Protein AF-A0A1Y3AC02-F1 (afdb_monomer_lite)

Secondary structure (DSSP, 8-state):
--THHHHHHHHHHHHHHHHHHHH--HHHHHHHHHHHHHHHHHHHHH---TTT-S---SSHHHHHHHHHHHHHHHHHHHHHHHH--SSHHHHHHHHHHHHHHHHHHHHHHHHHHHHHT--

Radius of gyration: 16.59 Å; chains: 1; bounding box: 36×41×42 Å

Structure (mmCIF, N/CA/C/O backbone):
data_AF-A0A1Y3AC02-F1
#
_entry.id   AF-A0A1Y3AC02-F1
#
loop_
_atom_site.group_PDB
_atom_site.id
_atom_site.type_symbol
_atom_site.label_atom_id
_atom_site.label_alt_id
_atom_site.label_comp_id
_atom_site.label_asym_id
_atom_site.label_entity_id
_atom_site.label_seq_id
_atom_site.pdbx_PDB_ins_code
_atom_site.Cartn_x
_atom_site.Cartn_y
_atom_site.Cartn_z
_atom_site.occupancy
_atom_site.B_iso_or_equiv
_atom_site.auth_seq_id
_atom_site.auth_comp_id
_atom_site.auth_asym_id
_atom_site.auth_atom_id
_atom_site.pdbx_PDB_model_num
ATOM 1 N N . MET A 1 1 ? -1.797 -23.471 15.853 1.00 49.28 1 MET A N 1
ATOM 2 C CA . MET A 1 1 ? -0.732 -22.645 15.232 1.00 49.28 1 MET A CA 1
ATOM 3 C C . MET A 1 1 ? -1.388 -21.540 14.430 1.00 49.28 1 MET A C 1
ATOM 5 O O . MET A 1 1 ? -2.296 -21.839 13.664 1.00 49.28 1 MET A O 1
ATOM 9 N N . ASN A 1 2 ? -0.968 -20.292 14.634 1.00 68.25 2 ASN A N 1
ATOM 10 C CA . ASN A 1 2 ? -1.535 -19.133 13.952 1.00 68.25 2 ASN A CA 1
ATOM 11 C C . ASN A 1 2 ? -1.189 -19.188 12.449 1.00 68.25 2 ASN A C 1
ATOM 13 O O . ASN A 1 2 ? -0.085 -18.827 12.049 1.00 68.25 2 ASN A O 1
ATOM 17 N N . ARG A 1 3 ? -2.100 -19.722 11.620 1.00 81.50 3 ARG A N 1
ATOM 18 C CA . ARG A 1 3 ? -1.891 -19.893 10.166 1.00 81.50 3 ARG A CA 1
ATOM 19 C C . ARG A 1 3 ? -1.946 -18.567 9.400 1.00 81.50 3 ARG A C 1
ATOM 21 O O . ARG A 1 3 ? -1.556 -18.538 8.239 1.00 81.50 3 ARG A O 1
ATOM 28 N N . ALA A 1 4 ? -2.379 -17.484 10.045 1.00 82.00 4 ALA A N 1
ATOM 29 C CA . ALA A 1 4 ? -2.509 -16.168 9.430 1.00 82.00 4 ALA A CA 1
ATOM 30 C C . ALA A 1 4 ? -1.192 -15.672 8.817 1.00 82.00 4 ALA A C 1
ATOM 32 O O . ALA A 1 4 ? -1.190 -15.185 7.696 1.00 82.00 4 ALA A O 1
ATOM 33 N N . LEU A 1 5 ? -0.062 -15.854 9.509 1.00 80.56 5 LEU A N 1
ATOM 34 C CA . LEU A 1 5 ? 1.241 -15.365 9.052 1.00 80.56 5 LEU A CA 1
ATOM 35 C C . LEU A 1 5 ? 1.788 -16.105 7.813 1.00 80.56 5 LEU A C 1
ATOM 37 O O . LEU A 1 5 ? 2.121 -15.429 6.840 1.00 80.56 5 LEU A O 1
ATOM 41 N N . PRO A 1 6 ? 1.846 -17.453 7.764 1.00 85.00 6 PRO A N 1
ATOM 42 C CA . PRO A 1 6 ? 2.267 -18.151 6.547 1.00 85.00 6 PRO A CA 1
ATOM 43 C C . PRO A 1 6 ? 1.299 -17.949 5.372 1.00 85.00 6 PRO A C 1
ATOM 45 O O . PRO A 1 6 ? 1.749 -17.847 4.233 1.00 85.00 6 PRO A O 1
ATOM 48 N N . LEU A 1 7 ? -0.011 -17.831 5.624 1.00 84.94 7 LEU A N 1
ATOM 49 C CA . LEU A 1 7 ? -0.984 -17.501 4.575 1.00 84.94 7 LEU A CA 1
ATOM 50 C C . LEU A 1 7 ? -0.779 -16.079 4.042 1.00 84.94 7 LEU A C 1
ATOM 52 O O . LEU A 1 7 ? -0.769 -15.875 2.832 1.00 84.94 7 LEU A O 1
ATOM 56 N N . ALA A 1 8 ? -0.554 -15.110 4.929 1.00 84.31 8 ALA A N 1
ATOM 57 C CA . ALA A 1 8 ? -0.287 -13.727 4.559 1.00 84.31 8 ALA A CA 1
ATOM 58 C C . ALA A 1 8 ? 0.983 -13.585 3.714 1.00 84.31 8 ALA A C 1
ATOM 60 O O . ALA A 1 8 ? 0.964 -12.886 2.702 1.00 84.31 8 ALA A O 1
ATOM 61 N N . LEU A 1 9 ? 2.055 -14.298 4.081 1.00 85.00 9 LEU A N 1
ATOM 62 C CA . LEU A 1 9 ? 3.276 -14.386 3.275 1.00 85.00 9 LEU A CA 1
ATOM 63 C C . LEU A 1 9 ? 2.972 -14.886 1.858 1.00 85.00 9 LEU A C 1
ATOM 65 O O . LEU A 1 9 ? 3.405 -14.261 0.893 1.00 85.00 9 LEU A O 1
ATOM 69 N N . GLY A 1 10 ? 2.172 -15.949 1.722 1.00 86.06 10 GLY A N 1
ATOM 70 C CA . GLY A 1 10 ? 1.744 -16.463 0.417 1.00 86.06 10 GLY A CA 1
ATOM 71 C C . GLY A 1 10 ? 0.948 -15.445 -0.407 1.00 86.06 10 GLY A C 1
ATOM 72 O O . GLY A 1 10 ? 1.203 -15.288 -1.601 1.00 86.06 10 GLY A O 1
ATOM 73 N N . VAL A 1 11 ? 0.034 -14.703 0.229 1.00 86.69 11 VAL A N 1
ATOM 74 C CA . VAL A 1 11 ? -0.760 -13.657 -0.439 1.00 86.69 11 VAL A CA 1
ATOM 75 C C . VAL A 1 11 ? 0.120 -12.527 -0.967 1.00 86.69 11 VAL A C 1
ATOM 77 O O . VAL A 1 11 ? -0.134 -12.036 -2.061 1.00 86.69 11 VAL A O 1
ATOM 80 N N . GLY A 1 12 ? 1.167 -12.133 -0.238 1.00 80.88 12 GLY A N 1
ATOM 81 C CA . GLY A 1 12 ? 2.068 -11.061 -0.669 1.00 80.88 12 GLY A CA 1
ATOM 82 C C . GLY A 1 12 ? 2.964 -11.409 -1.860 1.00 80.88 12 GLY A C 1
ATOM 83 O O . GLY A 1 12 ? 3.357 -10.510 -2.603 1.00 80.88 12 GLY A O 1
ATOM 84 N N . VAL A 1 13 ? 3.259 -12.693 -2.085 1.00 88.44 13 VAL A N 1
ATOM 85 C CA . VAL A 1 13 ? 4.153 -13.140 -3.171 1.00 88.44 13 VAL A CA 1
ATOM 86 C C . VAL A 1 13 ? 3.543 -12.895 -4.553 1.00 88.44 13 VAL A C 1
ATOM 88 O O . VAL A 1 13 ? 4.233 -12.417 -5.449 1.00 88.44 13 VAL A O 1
ATOM 91 N N . VAL A 1 14 ? 2.251 -13.176 -4.734 1.00 87.69 14 VAL A N 1
ATOM 92 C CA . VAL A 1 14 ? 1.564 -13.040 -6.032 1.00 87.69 14 VAL A CA 1
ATOM 93 C C . VAL A 1 14 ? 1.618 -11.607 -6.601 1.00 87.69 14 VAL A C 1
ATOM 95 O O . VAL A 1 14 ? 2.104 -11.439 -7.722 1.00 87.69 14 VAL A O 1
ATOM 98 N N . PRO A 1 15 ? 1.186 -10.553 -5.878 1.00 78.62 15 PRO A N 1
ATOM 99 C CA . PRO A 1 15 ? 1.257 -9.182 -6.378 1.00 78.62 15 PRO A CA 1
ATOM 100 C C . PRO A 1 15 ? 2.701 -8.689 -6.514 1.00 78.62 15 PRO A C 1
ATOM 102 O O . PRO A 1 15 ? 2.996 -7.939 -7.441 1.00 78.62 15 PRO A O 1
ATOM 105 N N . ALA A 1 16 ? 3.619 -9.138 -5.652 1.00 80.00 16 ALA A N 1
ATOM 106 C CA . ALA A 1 16 ? 5.034 -8.791 -5.759 1.00 80.00 16 ALA A CA 1
ATOM 107 C C . ALA A 1 16 ? 5.665 -9.315 -7.054 1.00 80.00 16 ALA A C 1
ATOM 109 O O . ALA A 1 16 ? 6.373 -8.572 -7.731 1.00 80.00 16 ALA A O 1
ATOM 110 N N . LEU A 1 17 ? 5.364 -10.563 -7.434 1.00 86.12 17 LEU A N 1
ATOM 111 C CA . LEU A 1 17 ? 5.795 -11.136 -8.710 1.00 86.12 17 LEU A CA 1
ATOM 112 C C . LEU A 1 17 ? 5.183 -10.391 -9.900 1.00 86.12 17 LEU A C 1
ATOM 114 O O . LEU A 1 17 ? 5.895 -10.104 -10.859 1.00 86.12 17 LEU A O 1
ATOM 118 N N . GLY A 1 18 ? 3.900 -10.024 -9.824 1.00 80.56 18 GLY A N 1
ATOM 119 C CA . GLY A 1 18 ? 3.240 -9.232 -10.866 1.00 80.56 18 GLY A CA 1
ATOM 120 C C . GLY A 1 18 ? 3.893 -7.862 -11.073 1.00 80.56 18 GLY A C 1
ATOM 121 O O . GLY A 1 18 ? 4.185 -7.475 -12.202 1.00 80.56 18 GLY A O 1
ATOM 122 N N . VAL A 1 19 ? 4.194 -7.149 -9.983 1.00 77.62 19 VAL A N 1
ATOM 123 C CA . VAL A 1 19 ? 4.885 -5.851 -10.040 1.00 77.62 19 VAL A CA 1
ATOM 124 C C . VAL A 1 19 ? 6.330 -6.004 -10.515 1.00 77.62 19 VAL A C 1
ATOM 126 O O . VAL A 1 19 ? 6.798 -5.190 -11.312 1.00 77.62 19 VAL A O 1
ATOM 129 N N . TYR A 1 20 ? 7.031 -7.053 -10.079 1.00 77.62 20 TYR A N 1
ATOM 130 C CA . TYR A 1 20 ? 8.384 -7.335 -10.553 1.00 77.62 20 TYR A CA 1
ATOM 131 C C . TYR A 1 20 ? 8.410 -7.631 -12.055 1.00 77.62 20 TYR A C 1
ATOM 133 O O . TYR A 1 20 ? 9.267 -7.105 -12.750 1.00 77.62 20 TYR A O 1
ATOM 141 N N . ALA A 1 21 ? 7.447 -8.391 -12.580 1.00 80.19 21 ALA A N 1
ATOM 142 C CA . ALA A 1 21 ? 7.346 -8.651 -14.015 1.00 80.19 21 ALA A CA 1
ATOM 143 C C . ALA A 1 21 ? 7.070 -7.380 -14.840 1.00 80.19 21 ALA A C 1
ATOM 145 O O . ALA A 1 21 ? 7.454 -7.315 -16.005 1.00 80.19 21 ALA A O 1
ATOM 146 N N . LEU A 1 22 ? 6.415 -6.375 -14.247 1.00 75.00 22 LEU A N 1
ATOM 147 C CA . LEU A 1 22 ? 6.039 -5.141 -14.936 1.00 75.00 22 LEU A CA 1
ATOM 148 C C . LEU A 1 22 ? 7.135 -4.065 -14.891 1.00 75.00 22 LEU A C 1
ATOM 150 O O . LEU A 1 22 ? 7.335 -3.352 -15.869 1.00 75.00 22 LEU A O 1
ATOM 154 N N . VAL A 1 23 ? 7.827 -3.930 -13.755 1.00 74.25 23 VAL A N 1
ATOM 155 C CA . VAL A 1 23 ? 8.765 -2.817 -13.496 1.00 74.25 23 VAL A CA 1
ATOM 156 C C . VAL A 1 23 ? 10.210 -3.300 -13.295 1.00 74.25 23 VAL A C 1
ATOM 158 O O . VAL A 1 23 ? 11.130 -2.489 -13.254 1.00 74.25 23 VAL A O 1
ATOM 161 N N . SER A 1 24 ? 10.444 -4.610 -13.161 1.00 80.12 24 SER A N 1
ATOM 162 C CA . SER A 1 24 ? 11.764 -5.234 -12.935 1.00 80.12 24 SER A CA 1
ATOM 163 C C . SER A 1 24 ? 12.561 -4.646 -11.761 1.00 80.12 24 SER A C 1
ATOM 165 O O . SER A 1 24 ? 13.785 -4.749 -11.701 1.00 80.12 24 SER A O 1
ATOM 167 N N . SER A 1 25 ? 11.868 -4.048 -10.789 1.00 75.12 25 SER A N 1
ATOM 168 C CA . SER A 1 25 ? 12.460 -3.395 -9.620 1.00 75.12 25 SER A CA 1
ATOM 169 C C . SER A 1 25 ? 12.265 -4.249 -8.370 1.00 75.12 25 SER A C 1
ATOM 171 O O . SER A 1 25 ? 11.145 -4.414 -7.878 1.00 75.12 25 SER A O 1
ATOM 173 N N . VAL A 1 26 ? 13.369 -4.775 -7.827 1.00 77.19 26 VAL A N 1
ATOM 174 C CA . VAL A 1 26 ? 13.362 -5.567 -6.583 1.00 77.19 26 VAL A CA 1
ATOM 175 C C . VAL A 1 26 ? 12.847 -4.752 -5.385 1.00 77.19 26 VAL A C 1
ATOM 177 O O . VAL A 1 26 ? 11.977 -5.262 -4.677 1.00 77.19 26 VAL A O 1
ATOM 180 N N . PRO A 1 27 ? 13.274 -3.490 -5.153 1.00 69.25 27 PRO A N 1
ATOM 181 C CA . PRO A 1 27 ? 12.736 -2.680 -4.056 1.00 69.25 27 PRO A CA 1
ATOM 182 C C . PRO A 1 27 ? 11.220 -2.459 -4.152 1.00 69.25 27 PRO A C 1
ATOM 184 O O . PRO A 1 27 ? 10.511 -2.583 -3.155 1.00 69.25 27 PRO A O 1
ATOM 187 N N . THR A 1 28 ? 10.707 -2.187 -5.356 1.00 70.12 28 THR A N 1
ATOM 188 C CA . THR A 1 28 ? 9.269 -1.980 -5.599 1.00 70.12 28 THR A CA 1
ATOM 189 C C . THR A 1 28 ? 8.473 -3.265 -5.351 1.00 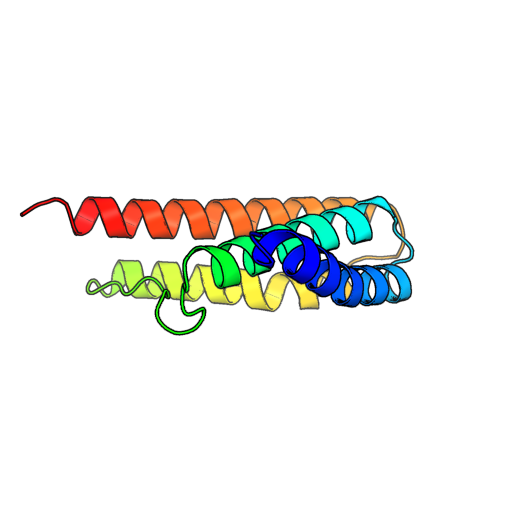70.12 28 THR A C 1
ATOM 191 O O . THR A 1 28 ? 7.410 -3.232 -4.726 1.00 70.12 28 THR A O 1
ATOM 194 N N . ALA A 1 29 ? 9.002 -4.412 -5.784 1.00 77.88 29 ALA A N 1
ATOM 195 C CA . ALA A 1 29 ? 8.392 -5.717 -5.552 1.00 77.88 29 ALA A CA 1
ATOM 196 C C . ALA A 1 29 ? 8.362 -6.084 -4.060 1.00 77.88 29 ALA A C 1
ATOM 198 O O . ALA A 1 29 ? 7.320 -6.502 -3.557 1.00 77.88 29 ALA A O 1
ATOM 199 N N . LEU A 1 30 ? 9.462 -5.868 -3.329 1.00 76.69 30 LEU A N 1
ATOM 200 C CA . LEU A 1 30 ? 9.530 -6.114 -1.884 1.00 76.69 30 LEU A CA 1
ATOM 201 C C . LEU A 1 30 ? 8.598 -5.189 -1.095 1.00 76.69 30 LEU A C 1
ATOM 203 O O . LEU A 1 30 ? 7.905 -5.654 -0.190 1.00 76.69 30 LEU A O 1
ATOM 207 N N . GLY A 1 31 ? 8.534 -3.905 -1.461 1.00 73.12 31 GLY A N 1
ATOM 208 C CA . GLY A 1 31 ? 7.577 -2.963 -0.878 1.00 73.12 31 GLY A CA 1
ATOM 209 C C . GLY A 1 31 ? 6.133 -3.419 -1.095 1.00 73.12 31 GLY A C 1
ATOM 210 O O . GLY A 1 31 ? 5.353 -3.481 -0.149 1.00 73.12 31 GLY A O 1
ATOM 211 N N . THR A 1 32 ? 5.802 -3.840 -2.319 1.00 77.69 32 THR A N 1
ATOM 212 C CA . THR A 1 32 ? 4.482 -4.402 -2.652 1.00 77.69 32 THR A CA 1
ATOM 213 C C . THR A 1 32 ? 4.184 -5.659 -1.833 1.00 77.69 32 THR A C 1
ATOM 215 O O . THR A 1 32 ? 3.100 -5.773 -1.261 1.00 77.69 32 THR A O 1
ATOM 218 N N . ALA A 1 33 ? 5.148 -6.580 -1.722 1.00 80.62 33 ALA A N 1
ATOM 219 C CA . ALA A 1 33 ? 5.004 -7.791 -0.922 1.00 80.62 33 ALA A CA 1
ATOM 220 C C . ALA A 1 33 ? 4.665 -7.444 0.530 1.00 80.62 33 ALA A C 1
ATOM 222 O O . ALA A 1 33 ? 3.641 -7.889 1.039 1.00 80.62 33 ALA A O 1
ATOM 223 N N . ALA A 1 34 ? 5.477 -6.605 1.179 1.00 79.25 34 ALA A N 1
ATOM 224 C CA . ALA A 1 34 ? 5.311 -6.243 2.586 1.00 79.25 34 ALA A CA 1
ATOM 225 C C . ALA A 1 34 ? 3.916 -5.667 2.884 1.00 79.25 34 ALA A C 1
ATOM 227 O O . ALA A 1 34 ? 3.313 -5.996 3.906 1.00 79.25 34 ALA A O 1
ATOM 228 N N . VAL A 1 35 ? 3.376 -4.867 1.963 1.00 77.31 35 VAL A N 1
ATOM 229 C CA . VAL A 1 35 ? 2.033 -4.281 2.071 1.00 77.31 35 VAL A CA 1
ATOM 230 C C . VAL A 1 35 ? 0.951 -5.346 2.027 1.00 77.31 35 VAL A C 1
ATOM 232 O O . VAL A 1 35 ? 0.095 -5.385 2.910 1.00 77.31 35 VAL A O 1
ATOM 235 N N . TYR A 1 36 ? 0.991 -6.225 1.026 1.00 78.00 36 TYR A N 1
ATOM 236 C CA . TYR A 1 36 ? -0.012 -7.278 0.877 1.00 78.00 36 TYR A CA 1
ATOM 237 C C . TYR A 1 36 ? 0.099 -8.341 1.972 1.00 78.00 36 TYR A C 1
ATOM 239 O O . TYR A 1 36 ? -0.930 -8.824 2.438 1.00 78.00 36 TYR A O 1
ATOM 247 N N . VAL A 1 37 ? 1.311 -8.647 2.450 1.00 81.94 37 VAL A N 1
ATOM 248 C CA . VAL A 1 37 ? 1.516 -9.485 3.641 1.00 81.94 37 VAL A CA 1
ATOM 249 C C . VAL A 1 37 ? 0.891 -8.823 4.865 1.00 81.94 37 VAL A C 1
ATOM 251 O O . VAL A 1 37 ? 0.132 -9.468 5.578 1.00 81.94 37 VAL A O 1
ATOM 254 N N . GLY A 1 38 ? 1.162 -7.539 5.112 1.00 77.88 38 GLY A N 1
ATOM 255 C CA . GLY A 1 38 ? 0.576 -6.815 6.240 1.00 77.88 38 GLY A CA 1
ATOM 256 C C . GLY A 1 38 ? -0.953 -6.812 6.188 1.00 77.88 38 GLY A C 1
ATOM 257 O O . GLY A 1 38 ? -1.607 -7.197 7.157 1.00 77.88 38 GLY A O 1
ATOM 258 N N . ALA A 1 39 ? -1.528 -6.454 5.037 1.00 78.56 39 ALA A N 1
ATOM 259 C CA . ALA A 1 39 ? -2.974 -6.434 4.830 1.00 78.56 39 ALA A CA 1
ATOM 260 C C . ALA A 1 39 ? -3.608 -7.820 5.031 1.00 78.56 39 ALA A C 1
ATOM 262 O O . ALA A 1 39 ? -4.580 -7.951 5.774 1.00 78.56 39 ALA A O 1
ATOM 263 N N . ALA A 1 40 ? -3.033 -8.863 4.425 1.00 80.56 40 ALA A N 1
ATOM 264 C CA . ALA A 1 40 ? -3.516 -10.232 4.564 1.00 80.56 40 ALA A CA 1
ATOM 265 C C . ALA A 1 40 ? -3.370 -10.752 5.999 1.00 80.56 40 ALA A C 1
ATOM 267 O O . ALA A 1 40 ? -4.258 -11.441 6.495 1.00 80.56 40 ALA A O 1
ATOM 268 N N . TYR A 1 41 ? -2.289 -10.394 6.696 1.00 81.50 41 TYR A N 1
ATOM 269 C CA . TYR A 1 41 ? -2.109 -10.749 8.099 1.00 81.50 41 TYR A CA 1
ATOM 270 C C . TYR A 1 41 ? -3.222 -10.149 8.953 1.00 81.50 41 TYR A C 1
ATOM 272 O O . TYR A 1 41 ? -3.855 -10.884 9.703 1.00 81.50 41 TYR A O 1
ATOM 280 N N . PHE A 1 42 ? -3.507 -8.849 8.816 1.00 80.38 42 PHE A N 1
ATOM 281 C CA . PHE A 1 42 ? -4.579 -8.217 9.585 1.00 80.38 42 PHE A CA 1
ATOM 282 C C . PHE A 1 42 ? -5.963 -8.770 9.228 1.00 80.38 42 PHE A C 1
ATOM 284 O O . PHE A 1 42 ? -6.778 -8.979 10.125 1.00 80.38 42 PHE A O 1
ATOM 291 N N . TYR A 1 43 ? -6.201 -9.077 7.951 1.00 78.12 43 TYR A N 1
ATOM 292 C CA . TYR A 1 43 ? -7.419 -9.747 7.498 1.00 78.12 43 TYR A CA 1
ATOM 293 C C . TYR A 1 43 ? -7.599 -11.112 8.178 1.00 78.12 43 TYR A C 1
ATOM 295 O O . TYR A 1 43 ? -8.613 -11.347 8.825 1.00 78.12 43 TYR A O 1
ATOM 303 N N . PHE A 1 44 ? -6.599 -11.996 8.106 1.00 82.06 44 PHE A N 1
ATOM 304 C CA . PHE A 1 44 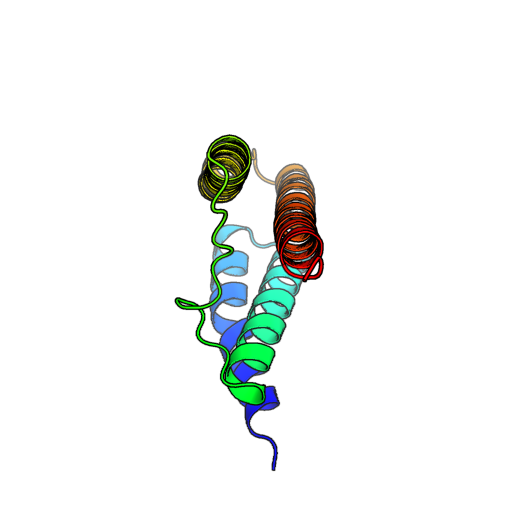? -6.706 -13.353 8.653 1.00 82.06 44 PHE A CA 1
ATOM 305 C C . PHE A 1 44 ? -6.597 -13.423 10.180 1.00 82.06 44 PHE A C 1
ATOM 307 O O . PHE A 1 44 ? -7.169 -14.325 10.784 1.00 82.06 44 PHE A O 1
ATOM 314 N N . ALA A 1 45 ? -5.827 -12.532 10.808 1.00 84.38 45 ALA A N 1
ATOM 315 C CA . ALA A 1 45 ? -5.585 -12.572 12.250 1.00 84.38 45 ALA A CA 1
ATOM 316 C C . ALA A 1 45 ? -6.698 -11.898 13.064 1.00 84.38 45 ALA A C 1
ATOM 318 O O . ALA A 1 45 ? -6.908 -12.283 14.211 1.00 84.38 45 ALA A O 1
ATOM 319 N N . PHE A 1 46 ? -7.390 -10.907 12.493 1.00 80.75 46 PHE A N 1
ATOM 320 C CA . PHE A 1 46 ? -8.400 -10.110 13.199 1.00 80.75 46 PHE A CA 1
ATOM 321 C C . PHE A 1 46 ? -9.784 -10.140 12.533 1.00 80.75 46 PHE A C 1
ATOM 323 O O . PHE A 1 46 ? -10.670 -9.414 12.973 1.00 80.75 46 PHE A O 1
ATOM 330 N N . ASP A 1 47 ? -9.965 -10.953 11.486 1.00 75.25 47 ASP A N 1
ATOM 331 C CA . ASP A 1 47 ? -11.222 -11.117 10.735 1.00 75.25 47 ASP A CA 1
ATOM 332 C C . ASP A 1 47 ? -11.825 -9.778 10.262 1.00 75.25 47 ASP A C 1
ATOM 334 O O . ASP A 1 47 ? -13.033 -9.531 10.281 1.00 75.25 47 ASP A O 1
ATOM 338 N N . ILE A 1 48 ? -10.947 -8.849 9.871 1.00 69.56 48 ILE A N 1
ATOM 339 C CA . ILE A 1 48 ? -11.344 -7.505 9.449 1.00 69.56 48 ILE A CA 1
ATOM 340 C C . ILE A 1 48 ? -11.861 -7.579 8.016 1.00 69.56 48 ILE A C 1
ATOM 342 O O . ILE A 1 48 ? -11.095 -7.772 7.077 1.00 69.56 48 ILE A O 1
ATOM 346 N N . SER A 1 49 ? -13.158 -7.349 7.820 1.00 61.62 49 SER A N 1
ATOM 347 C CA . SER A 1 49 ? -13.736 -7.285 6.477 1.00 61.62 49 SER A CA 1
ATOM 348 C C . SER A 1 49 ? -13.244 -6.050 5.708 1.00 61.62 49 SER A C 1
ATOM 350 O O . SER A 1 49 ? -13.540 -4.909 6.073 1.00 61.62 49 SER A O 1
ATOM 352 N N . LEU A 1 50 ? -12.534 -6.283 4.596 1.00 55.44 50 LEU A N 1
ATOM 353 C CA . LEU A 1 50 ? -12.006 -5.244 3.696 1.00 55.44 50 LEU A CA 1
ATOM 354 C C . LEU A 1 50 ? -13.102 -4.322 3.129 1.00 55.44 50 LEU A C 1
ATOM 356 O O . LEU A 1 50 ? -12.832 -3.162 2.833 1.00 55.44 50 LEU A O 1
ATOM 360 N N . LEU A 1 51 ? -14.337 -4.819 3.002 1.00 50.66 51 LEU A N 1
ATOM 361 C CA . LEU A 1 51 ? -15.481 -4.064 2.473 1.00 50.66 51 LEU A CA 1
ATOM 362 C C . LEU A 1 51 ? -16.262 -3.295 3.552 1.00 50.66 51 LEU A C 1
ATOM 364 O O . LEU A 1 51 ? -16.938 -2.321 3.228 1.00 50.66 51 LEU A O 1
ATOM 368 N N . ALA A 1 52 ? -16.187 -3.707 4.822 1.00 51.38 52 ALA A N 1
ATOM 369 C CA . ALA A 1 52 ? -16.933 -3.067 5.911 1.00 51.38 52 ALA A CA 1
ATOM 370 C C . ALA A 1 52 ? -16.159 -1.920 6.586 1.00 51.38 52 ALA A C 1
ATOM 372 O O . ALA A 1 52 ? -16.760 -1.083 7.255 1.00 51.38 52 ALA A O 1
ATOM 373 N N . ALA A 1 53 ? -14.835 -1.866 6.408 1.00 55.91 53 ALA A N 1
ATOM 374 C CA . ALA A 1 53 ? -13.950 -0.958 7.138 1.00 55.91 53 ALA A CA 1
ATOM 375 C C . ALA A 1 53 ? -13.802 0.449 6.527 1.00 55.91 53 ALA A C 1
ATOM 377 O O . ALA A 1 53 ? -13.081 1.273 7.096 1.00 55.91 53 ALA A O 1
ATOM 378 N N . ALA A 1 54 ? -14.457 0.745 5.397 1.00 63.34 54 ALA A N 1
ATOM 379 C CA . ALA A 1 54 ? -14.350 2.051 4.752 1.00 63.34 54 ALA A CA 1
ATOM 380 C C . ALA A 1 54 ? -14.803 3.174 5.713 1.00 63.34 54 ALA A C 1
ATOM 382 O O . ALA A 1 54 ? -15.933 3.125 6.212 1.00 63.34 54 ALA A O 1
ATOM 383 N N . PRO A 1 55 ? -13.955 4.184 5.992 1.00 65.81 55 PRO A N 1
ATOM 384 C CA . PRO A 1 55 ? -14.342 5.365 6.750 1.00 65.81 55 PRO A CA 1
ATOM 385 C C . PRO A 1 55 ? -15.620 5.996 6.187 1.00 65.81 55 PRO A C 1
ATOM 387 O O . PRO A 1 55 ? -15.64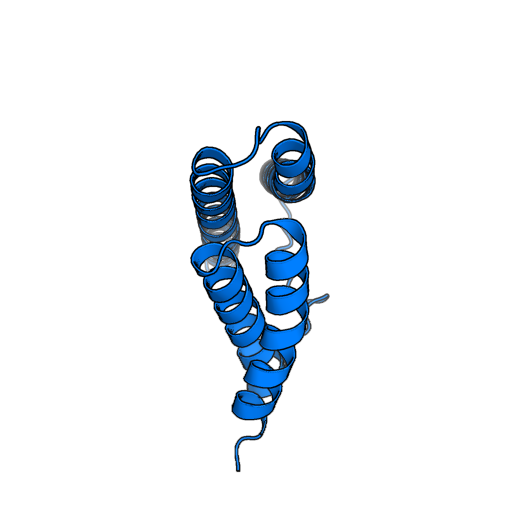5 6.491 5.062 1.00 65.81 55 PRO A O 1
ATOM 390 N N . ARG A 1 56 ? -16.701 5.958 6.973 1.00 71.00 56 ARG A N 1
ATOM 391 C CA . ARG A 1 56 ? -17.927 6.705 6.692 1.00 71.00 56 ARG A CA 1
ATOM 392 C C . ARG A 1 56 ? -17.847 8.036 7.427 1.00 71.00 56 ARG A C 1
ATOM 394 O O . ARG A 1 56 ? -17.553 8.060 8.618 1.00 71.00 56 ARG A O 1
ATOM 401 N N . PHE A 1 57 ? -18.085 9.116 6.693 1.00 76.25 57 PHE A N 1
ATOM 402 C CA . PHE A 1 57 ? -18.158 10.474 7.219 1.00 76.25 57 PHE A CA 1
ATOM 403 C C . PHE A 1 57 ? -19.573 11.010 6.989 1.00 76.25 57 PHE A C 1
ATOM 405 O O . PHE A 1 57 ? -20.066 10.963 5.856 1.00 76.25 57 PHE A O 1
ATOM 412 N N . ASP A 1 58 ? -20.207 11.513 8.049 1.00 79.81 58 ASP A N 1
ATOM 413 C CA . ASP A 1 58 ? -21.560 12.085 7.989 1.00 79.81 58 ASP A CA 1
ATOM 414 C C . ASP A 1 58 ? -21.558 13.507 7.414 1.00 79.81 58 ASP A C 1
ATOM 416 O O . ASP A 1 58 ? -22.485 13.918 6.713 1.00 79.81 58 ASP A O 1
ATOM 420 N N . ASP A 1 59 ? -20.475 14.246 7.653 1.00 84.69 59 ASP A N 1
ATOM 421 C CA . ASP A 1 59 ? -20.284 15.594 7.139 1.00 84.69 59 ASP A CA 1
ATOM 422 C C . ASP A 1 59 ? -19.971 15.581 5.642 1.00 84.69 59 ASP A C 1
ATOM 424 O O . ASP A 1 59 ? -19.079 14.875 5.159 1.00 84.69 59 ASP A O 1
ATOM 428 N N . ARG A 1 60 ? -20.706 16.401 4.885 1.00 82.94 60 ARG A N 1
ATOM 429 C CA . ARG A 1 60 ? -20.564 16.493 3.431 1.00 82.94 60 ARG A CA 1
ATOM 430 C C . ARG A 1 60 ? -19.163 16.950 3.018 1.00 82.94 60 ARG A C 1
ATOM 432 O O . ARG A 1 60 ? -18.671 16.470 1.998 1.00 82.94 60 ARG A O 1
ATOM 439 N N . SER A 1 61 ? -18.542 17.856 3.772 1.00 79.12 61 SER A N 1
ATOM 440 C CA . SER A 1 61 ? -17.210 18.386 3.459 1.00 79.12 61 SER A CA 1
ATOM 441 C C . SER A 1 61 ? -16.127 17.316 3.629 1.00 79.12 61 SER A C 1
ATOM 443 O O . SER A 1 61 ? -15.345 17.088 2.705 1.00 79.12 61 SER A O 1
ATOM 445 N N . ASP A 1 62 ? -16.168 16.561 4.727 1.00 76.88 62 ASP A N 1
ATOM 446 C CA . ASP A 1 62 ? -15.263 15.436 4.983 1.00 76.88 62 ASP A CA 1
ATOM 447 C C . ASP A 1 62 ? -15.448 14.314 3.959 1.00 76.88 62 ASP A C 1
ATOM 449 O O . ASP A 1 62 ? -14.477 13.740 3.468 1.00 76.88 62 ASP A O 1
ATOM 453 N N . ARG A 1 63 ? -16.698 14.021 3.581 1.00 75.19 63 ARG A N 1
ATOM 454 C CA . ARG A 1 63 ? -17.006 12.989 2.584 1.00 75.19 63 ARG A CA 1
ATOM 455 C C . ARG A 1 63 ? -16.474 13.357 1.200 1.00 75.19 63 ARG A C 1
ATOM 457 O O . ARG A 1 63 ? -15.993 12.484 0.479 1.00 75.19 63 ARG A O 1
ATOM 464 N N . LEU A 1 64 ? -16.532 14.640 0.837 1.00 78.00 64 LEU A N 1
ATOM 465 C CA . LEU A 1 64 ? -15.912 15.152 -0.386 1.00 78.00 64 LEU A CA 1
ATOM 466 C C . LEU A 1 64 ? -14.383 15.087 -0.302 1.00 78.00 64 LEU A C 1
ATOM 468 O O . LEU A 1 64 ? -13.763 14.593 -1.239 1.00 78.00 64 LEU A O 1
ATOM 472 N N . GLY A 1 65 ? -13.779 15.503 0.815 1.00 77.56 65 GLY A N 1
ATOM 473 C CA . GLY A 1 65 ? -12.330 15.403 1.027 1.00 77.56 65 GLY A CA 1
ATOM 474 C C . GLY A 1 65 ? -11.819 13.961 0.948 1.00 77.56 65 GLY A C 1
ATOM 475 O O . GLY A 1 65 ? -10.833 13.680 0.266 1.00 77.56 65 GLY A O 1
ATOM 476 N N . TYR A 1 66 ? -12.543 13.024 1.563 1.00 74.94 66 TYR A N 1
ATOM 477 C CA . TYR A 1 66 ? -12.253 11.596 1.481 1.00 74.94 66 TYR A CA 1
ATOM 478 C C . TYR A 1 66 ? -12.412 11.058 0.051 1.00 74.94 66 TYR A C 1
ATOM 480 O O . TYR A 1 66 ? -11.553 10.326 -0.436 1.00 74.94 66 TYR A O 1
ATOM 488 N N . GLY A 1 67 ? -13.470 11.470 -0.656 1.00 71.81 67 GLY A N 1
ATOM 489 C CA . GLY A 1 67 ? -13.695 11.104 -2.055 1.00 71.81 67 GLY A CA 1
ATOM 490 C C . GLY A 1 67 ? -12.593 11.602 -2.993 1.00 71.81 67 GLY A C 1
ATOM 491 O O . GLY A 1 67 ? -12.119 10.841 -3.832 1.00 71.81 67 GLY A O 1
ATOM 492 N N . VAL A 1 68 ? -12.132 12.845 -2.824 1.00 76.25 68 VAL A N 1
ATOM 493 C CA . VAL A 1 68 ? -11.016 13.415 -3.600 1.00 76.25 68 VAL A CA 1
ATOM 494 C C . VAL A 1 68 ? -9.714 12.663 -3.323 1.00 76.25 68 VAL A C 1
ATOM 496 O O . VAL A 1 68 ? -8.978 12.349 -4.258 1.00 76.25 68 VAL A O 1
ATOM 499 N N . GLY A 1 69 ? -9.440 12.321 -2.063 1.00 72.75 69 GLY A N 1
ATOM 500 C CA . GLY A 1 69 ? -8.256 11.537 -1.716 1.00 72.75 69 GLY A CA 1
ATOM 501 C C . GLY A 1 69 ? -8.295 10.108 -2.263 1.00 72.75 69 GLY A C 1
ATOM 502 O O . GLY A 1 69 ? -7.293 9.644 -2.804 1.00 72.75 69 GLY A O 1
ATOM 503 N N . LEU A 1 70 ? -9.454 9.436 -2.224 1.00 76.00 70 LEU A N 1
ATOM 504 C CA . LEU A 1 70 ? -9.646 8.130 -2.869 1.00 76.00 70 LEU A CA 1
ATOM 505 C C . LEU A 1 70 ? -9.492 8.206 -4.387 1.00 76.00 70 LEU A C 1
ATOM 507 O O . LEU A 1 70 ? -8.865 7.330 -4.981 1.00 76.00 70 LEU A O 1
ATOM 511 N N . PHE A 1 71 ? -10.036 9.253 -5.010 1.00 69.88 71 PHE A N 1
ATOM 512 C CA . PHE A 1 71 ? -9.866 9.492 -6.437 1.00 69.88 71 PHE A CA 1
ATOM 513 C C . PHE A 1 71 ? -8.381 9.620 -6.783 1.00 69.88 71 PHE A C 1
ATOM 515 O O . PHE A 1 71 ? -7.893 8.871 -7.629 1.00 69.88 71 PHE A O 1
ATOM 522 N N . GLY A 1 72 ? -7.645 10.476 -6.063 1.00 69.44 72 GLY A N 1
ATOM 523 C CA . GLY A 1 72 ? -6.195 10.602 -6.204 1.00 69.44 72 GLY A CA 1
ATOM 524 C C . GLY A 1 72 ? -5.493 9.251 -6.075 1.00 69.44 72 GLY A C 1
ATOM 525 O O . GLY A 1 72 ? -4.809 8.825 -6.999 1.00 69.44 72 GLY A O 1
ATOM 526 N N . LEU A 1 73 ? -5.760 8.516 -4.994 1.00 73.94 73 LEU A N 1
ATOM 527 C CA . LEU A 1 73 ? -5.166 7.204 -4.722 1.00 73.94 73 LEU A CA 1
ATOM 528 C C . LEU A 1 73 ? -5.449 6.172 -5.830 1.00 73.94 73 LEU A C 1
ATOM 530 O O . LEU A 1 73 ? -4.572 5.376 -6.156 1.00 73.94 73 LEU A O 1
ATOM 534 N N . SER A 1 74 ? -6.636 6.203 -6.442 1.00 65.94 74 SER A N 1
ATOM 535 C CA . SER A 1 74 ? -7.006 5.294 -7.538 1.00 65.94 74 SER A CA 1
ATOM 536 C C . SER A 1 74 ? -6.368 5.651 -8.885 1.00 65.94 74 SER A C 1
ATOM 538 O O . SER A 1 74 ? -6.031 4.761 -9.665 1.00 65.94 74 SER A O 1
ATOM 540 N N . VAL A 1 75 ? -6.177 6.943 -9.161 1.00 65.00 75 VAL A N 1
ATOM 541 C CA . VAL A 1 75 ? -5.681 7.438 -10.453 1.00 65.00 75 VAL A CA 1
ATOM 542 C C . VAL A 1 75 ? -4.152 7.523 -10.477 1.00 65.00 75 VAL A C 1
ATOM 544 O O . VAL A 1 75 ? -3.548 7.325 -11.533 1.00 65.00 75 VAL A O 1
ATOM 547 N N . THR A 1 76 ? -3.503 7.756 -9.330 1.00 66.75 76 THR A N 1
ATOM 548 C CA . THR A 1 76 ? -2.041 7.891 -9.236 1.00 66.75 76 THR A CA 1
ATOM 549 C C . THR A 1 76 ? -1.279 6.696 -9.824 1.00 66.75 76 THR A C 1
ATOM 551 O O . THR A 1 76 ? -0.377 6.953 -10.614 1.00 66.75 76 THR A O 1
ATOM 554 N N . PRO A 1 77 ? -1.620 5.417 -9.564 1.00 64.25 77 PRO A N 1
ATOM 555 C CA . PRO A 1 77 ? -0.917 4.282 -10.171 1.00 64.25 77 PRO A CA 1
ATOM 556 C C . PRO A 1 77 ? -1.013 4.250 -11.704 1.00 64.25 77 PRO A C 1
ATOM 558 O O . PRO A 1 77 ? -0.046 3.898 -12.376 1.00 64.25 77 PRO A O 1
ATOM 561 N N . ILE A 1 78 ? -2.161 4.654 -12.261 1.00 59.72 78 ILE A N 1
ATOM 562 C CA . ILE A 1 78 ? -2.407 4.686 -13.710 1.00 59.72 78 ILE A CA 1
ATOM 563 C C . ILE A 1 78 ? -1.598 5.810 -14.354 1.00 59.72 78 ILE A C 1
ATOM 565 O O . ILE A 1 78 ? -0.882 5.573 -15.324 1.00 59.72 78 ILE A O 1
ATOM 569 N N . LEU A 1 79 ? -1.674 7.023 -13.801 1.00 59.88 79 LEU A N 1
ATOM 570 C CA . LEU A 1 79 ? -0.878 8.152 -14.286 1.00 59.88 79 LEU A CA 1
ATOM 571 C C . LEU A 1 79 ? 0.613 7.870 -14.152 1.00 59.88 79 LEU A C 1
ATOM 573 O O . LEU A 1 79 ? 1.392 8.261 -15.014 1.00 59.88 79 LEU A O 1
ATOM 577 N N . PHE A 1 80 ? 1.009 7.153 -13.107 1.00 64.19 80 PHE A N 1
ATOM 578 C CA . PHE A 1 80 ? 2.390 6.779 -12.889 1.00 64.19 80 PHE A CA 1
ATOM 579 C C . PHE A 1 80 ? 2.905 5.783 -13.930 1.00 64.19 80 PHE A C 1
ATOM 581 O O . PHE A 1 80 ? 3.955 6.015 -14.520 1.00 64.19 80 PHE A O 1
ATOM 588 N N . ALA A 1 81 ? 2.127 4.742 -14.238 1.00 62.28 81 ALA A N 1
ATOM 589 C CA . ALA A 1 81 ? 2.447 3.798 -15.309 1.00 62.28 81 ALA A CA 1
ATOM 590 C C . ALA A 1 81 ? 2.573 4.474 -16.690 1.00 62.28 81 ALA A C 1
ATOM 592 O O . ALA A 1 81 ? 3.290 3.974 -17.550 1.00 62.28 81 ALA A O 1
ATOM 593 N N . GLN A 1 82 ? 1.888 5.603 -16.900 1.00 62.47 82 GLN A N 1
ATOM 594 C CA . GLN A 1 82 ? 1.908 6.350 -18.162 1.00 62.47 82 GLN A CA 1
ATOM 595 C C . GLN A 1 82 ? 2.975 7.455 -18.221 1.00 62.47 82 GLN A C 1
ATOM 597 O O . GLN A 1 82 ? 3.412 7.814 -19.311 1.00 62.47 82 GLN A O 1
ATOM 602 N N . SER A 1 83 ? 3.378 8.016 -17.077 1.00 57.75 83 SER A N 1
ATOM 603 C CA . SER A 1 83 ? 4.308 9.158 -16.996 1.00 57.75 83 SER A CA 1
ATOM 604 C C . SER A 1 83 ? 5.742 8.766 -16.656 1.00 57.75 83 SER A C 1
ATOM 606 O O . SER A 1 83 ? 6.667 9.532 -16.931 1.00 57.75 83 SER A O 1
ATOM 608 N N . ALA A 1 84 ? 5.951 7.586 -16.073 1.00 58.47 84 ALA A N 1
ATOM 609 C CA . ALA A 1 84 ? 7.281 7.098 -15.772 1.00 58.47 84 ALA A CA 1
ATOM 610 C C . ALA A 1 84 ? 7.970 6.621 -17.061 1.00 58.47 84 ALA A C 1
ATOM 612 O O . ALA A 1 84 ? 7.792 5.492 -17.513 1.00 58.47 84 ALA A O 1
ATOM 613 N N . GLY A 1 85 ? 8.794 7.488 -17.655 1.00 57.00 85 GLY A N 1
ATOM 614 C CA . GLY A 1 85 ? 9.904 7.015 -18.479 1.00 57.00 85 GLY A CA 1
ATOM 615 C C . GLY A 1 85 ? 10.740 6.045 -17.637 1.00 57.00 85 GLY A C 1
ATOM 616 O O . GLY A 1 85 ? 11.043 6.348 -16.482 1.00 57.00 85 GLY A O 1
ATOM 617 N N . GLY A 1 86 ? 11.031 4.857 -18.173 1.00 62.19 86 GLY A N 1
ATOM 618 C CA . GLY A 1 86 ? 11.623 3.759 -17.401 1.00 62.19 86 GLY A CA 1
ATOM 619 C C . GLY A 1 86 ? 12.890 4.154 -16.624 1.00 62.19 86 GLY A C 1
ATOM 620 O O . GLY A 1 86 ? 13.667 4.993 -17.073 1.00 62.19 86 GLY A O 1
ATOM 621 N N . GLY A 1 87 ? 13.104 3.533 -15.456 1.00 66.44 87 GLY A N 1
ATOM 622 C CA . GLY A 1 87 ? 14.270 3.768 -14.586 1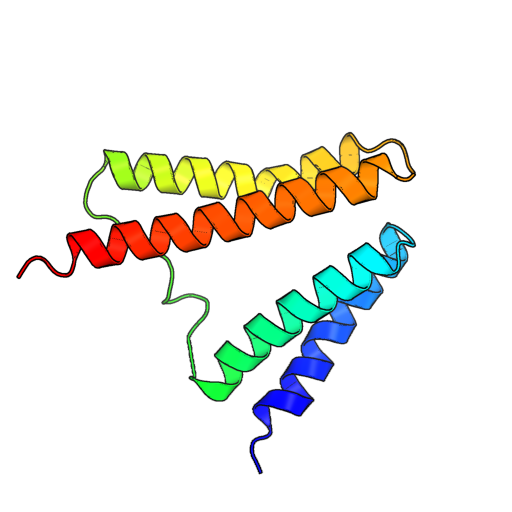.00 66.44 87 GLY A CA 1
ATOM 623 C C . GLY A 1 87 ? 13.917 4.325 -13.199 1.00 66.44 87 GLY A C 1
ATOM 624 O O . GLY A 1 87 ? 12.779 4.191 -12.743 1.00 66.44 87 GLY A O 1
ATOM 625 N N . ASP A 1 88 ? 14.885 4.963 -12.528 1.00 60.72 88 ASP A N 1
ATOM 626 C CA . ASP A 1 88 ? 14.817 5.402 -11.116 1.00 60.72 88 ASP A CA 1
ATOM 627 C C . ASP A 1 88 ? 13.652 6.353 -10.785 1.00 60.72 88 ASP A C 1
ATOM 629 O O . ASP A 1 88 ? 13.113 6.313 -9.676 1.00 60.72 88 ASP A O 1
ATOM 633 N N . ALA A 1 89 ? 13.189 7.154 -11.750 1.00 64.19 89 ALA A N 1
ATOM 634 C CA . ALA A 1 89 ? 12.003 8.003 -11.592 1.00 64.19 89 ALA A CA 1
ATOM 635 C C . ALA A 1 89 ? 10.732 7.180 -11.289 1.00 64.19 89 ALA A C 1
ATOM 637 O O . ALA A 1 89 ? 9.866 7.611 -10.522 1.00 64.19 89 ALA A O 1
ATOM 638 N N . THR A 1 90 ? 10.668 5.955 -11.821 1.00 66.88 90 THR A N 1
ATOM 639 C CA . THR A 1 90 ? 9.589 4.984 -11.582 1.00 66.88 90 THR A CA 1
ATOM 640 C C . THR A 1 90 ? 9.632 4.425 -10.153 1.00 66.88 90 THR A C 1
ATOM 642 O O . THR A 1 90 ? 8.615 4.105 -9.545 1.00 66.88 90 THR A O 1
ATOM 645 N N . VAL A 1 91 ? 10.813 4.308 -9.554 1.00 67.19 91 VAL A N 1
ATOM 646 C CA . VAL A 1 91 ? 10.915 3.853 -8.162 1.00 67.19 91 VAL A CA 1
ATOM 647 C C . VAL A 1 91 ? 10.538 4.994 -7.218 1.00 67.19 91 VAL A C 1
ATOM 649 O O . VAL A 1 91 ? 9.728 4.803 -6.311 1.00 67.19 91 VAL A O 1
ATOM 652 N N . PHE A 1 92 ? 11.047 6.201 -7.475 1.00 67.12 92 PHE A N 1
ATOM 653 C CA . PHE A 1 92 ? 10.765 7.379 -6.654 1.00 67.12 92 PHE A CA 1
ATOM 654 C C . PHE A 1 92 ? 9.280 7.738 -6.610 1.00 67.12 92 PHE A C 1
ATOM 656 O O . PHE A 1 92 ? 8.733 7.934 -5.524 1.00 67.12 92 PHE A O 1
ATOM 663 N N . GLY A 1 93 ? 8.600 7.799 -7.755 1.00 68.88 93 GLY A N 1
ATOM 664 C CA . GLY A 1 93 ? 7.181 8.144 -7.744 1.00 68.88 93 GLY A CA 1
ATOM 665 C C . GLY A 1 93 ? 6.286 7.037 -7.180 1.00 68.88 93 GLY A C 1
ATOM 666 O O . GLY A 1 93 ? 5.286 7.363 -6.547 1.00 68.88 93 GLY A O 1
ATOM 667 N N . PHE A 1 94 ? 6.678 5.757 -7.274 1.00 71.56 94 PHE A N 1
ATOM 668 C CA . PHE A 1 94 ? 5.997 4.678 -6.552 1.00 71.56 94 PHE A CA 1
ATOM 669 C C . PHE A 1 94 ? 6.099 4.887 -5.041 1.00 71.56 94 PHE A C 1
ATOM 671 O O . PHE A 1 94 ? 5.091 4.821 -4.344 1.00 71.56 94 PHE A O 1
ATOM 678 N N . VAL A 1 95 ? 7.298 5.192 -4.535 1.00 69.94 95 VAL A N 1
ATOM 679 C CA . VAL A 1 95 ? 7.522 5.463 -3.109 1.00 69.94 95 VAL A CA 1
ATOM 680 C C . VAL A 1 95 ? 6.704 6.674 -2.650 1.00 69.94 95 VAL A C 1
ATOM 682 O O . VAL A 1 95 ? 6.018 6.586 -1.635 1.00 69.94 95 VAL A O 1
ATOM 685 N N . ILE A 1 96 ? 6.702 7.776 -3.407 1.00 73.56 96 ILE A N 1
ATOM 686 C CA . ILE A 1 96 ? 5.923 8.983 -3.078 1.00 73.56 96 ILE A CA 1
ATOM 687 C C . ILE A 1 96 ? 4.418 8.689 -3.073 1.00 73.56 96 ILE A C 1
ATOM 689 O O . ILE A 1 96 ? 3.730 9.038 -2.113 1.00 73.56 96 ILE A O 1
ATOM 693 N N . ALA A 1 97 ? 3.904 8.018 -4.108 1.00 75.25 97 ALA A N 1
ATOM 694 C CA . ALA A 1 97 ? 2.500 7.622 -4.188 1.00 75.25 97 ALA A CA 1
ATOM 695 C C . ALA A 1 97 ? 2.109 6.704 -3.022 1.00 75.25 97 ALA A C 1
ATOM 697 O O . ALA A 1 97 ? 1.052 6.873 -2.415 1.00 75.25 97 ALA A O 1
ATOM 698 N N . PHE A 1 98 ? 2.992 5.769 -2.676 1.00 72.25 98 PHE A N 1
ATOM 699 C CA . PHE A 1 98 ? 2.797 4.832 -1.584 1.00 72.25 98 PHE A CA 1
ATOM 700 C C . PHE A 1 98 ? 2.751 5.536 -0.220 1.00 72.25 98 PHE A C 1
ATOM 702 O O . PHE A 1 98 ? 1.802 5.341 0.541 1.00 72.25 98 PHE A O 1
ATOM 709 N N . PHE A 1 99 ? 3.714 6.413 0.074 1.00 74.81 99 PHE A N 1
ATOM 710 C CA . PHE A 1 99 ? 3.691 7.226 1.293 1.00 74.81 99 PHE A CA 1
ATOM 711 C C . PHE A 1 99 ? 2.4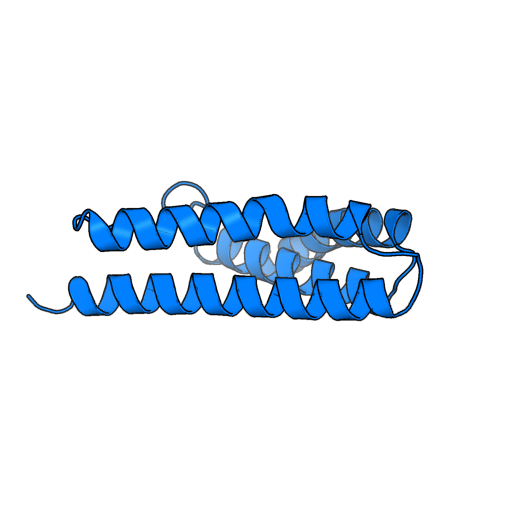55 8.125 1.356 1.00 74.81 99 PHE A C 1
ATOM 713 O O . PHE A 1 99 ? 1.834 8.227 2.414 1.00 74.81 99 PHE A O 1
ATOM 720 N N . GLY A 1 100 ? 2.059 8.727 0.230 1.00 73.62 100 GLY A N 1
ATOM 721 C CA . GLY A 1 100 ? 0.836 9.520 0.128 1.00 73.62 100 GLY A CA 1
ATOM 722 C C . GLY A 1 100 ? -0.416 8.708 0.467 1.00 73.62 100 GLY A C 1
ATOM 723 O O . GLY A 1 100 ? -1.246 9.161 1.253 1.00 73.62 100 GLY A O 1
ATOM 724 N N . ALA A 1 101 ? -0.519 7.480 -0.049 1.00 80.81 101 ALA A N 1
ATOM 725 C CA . ALA A 1 101 ? -1.620 6.569 0.249 1.00 80.81 101 ALA A CA 1
ATOM 726 C C . ALA A 1 101 ? -1.674 6.186 1.737 1.00 80.81 101 ALA A C 1
ATOM 728 O O . ALA A 1 101 ? -2.734 6.280 2.359 1.00 80.81 101 ALA A O 1
ATOM 729 N N . VAL A 1 102 ? -0.535 5.811 2.333 1.00 77.19 102 VAL A N 1
ATOM 730 C CA . VAL A 1 102 ? -0.448 5.472 3.765 1.00 77.19 102 VAL A CA 1
ATOM 731 C C . VAL A 1 102 ? -0.823 6.670 4.637 1.00 77.19 102 VAL A C 1
ATOM 733 O O . VAL A 1 102 ? -1.618 6.524 5.569 1.00 77.19 102 VAL A O 1
ATOM 736 N N . ALA A 1 103 ? -0.291 7.856 4.328 1.00 73.50 103 ALA A N 1
ATOM 737 C CA . ALA A 1 103 ? -0.594 9.083 5.056 1.00 73.50 103 ALA A CA 1
ATOM 738 C C . ALA A 1 103 ? -2.085 9.429 4.968 1.00 73.50 103 ALA A C 1
ATOM 740 O O . ALA A 1 103 ? -2.715 9.682 5.994 1.00 73.50 103 ALA A O 1
ATOM 741 N N . PHE A 1 104 ? -2.671 9.371 3.769 1.00 76.31 104 PHE A N 1
ATOM 742 C CA . PHE A 1 104 ? -4.089 9.647 3.559 1.00 76.31 104 PHE A CA 1
ATOM 743 C C . PHE A 1 104 ? -4.988 8.684 4.344 1.00 76.31 104 PHE A C 1
ATOM 745 O O . PHE A 1 104 ? -5.859 9.131 5.091 1.00 76.31 104 PHE A O 1
ATOM 752 N N . LEU A 1 105 ? -4.749 7.373 4.238 1.00 81.69 105 LEU A N 1
ATOM 753 C CA . LEU A 1 105 ? -5.534 6.369 4.961 1.00 81.69 105 LEU A CA 1
ATOM 754 C C . LEU A 1 105 ? -5.411 6.555 6.478 1.00 81.69 105 LEU A C 1
ATOM 756 O O . LEU A 1 105 ? -6.425 6.588 7.175 1.00 81.69 105 LEU A O 1
ATOM 760 N N . THR A 1 106 ? -4.195 6.774 6.981 1.00 76.69 106 THR A N 1
ATOM 761 C CA . THR A 1 106 ? -3.942 6.992 8.414 1.00 76.69 106 THR A CA 1
ATOM 762 C C . THR A 1 106 ? -4.650 8.243 8.930 1.00 76.69 106 THR A C 1
ATOM 764 O O . THR A 1 106 ? -5.323 8.192 9.959 1.00 76.69 106 THR A O 1
ATOM 767 N N . LEU A 1 107 ? -4.539 9.364 8.214 1.00 75.38 107 LEU A N 1
ATOM 768 C CA . LEU A 1 107 ? -5.174 10.622 8.605 1.00 75.38 107 LEU A CA 1
ATOM 769 C C . LEU A 1 107 ? -6.701 10.544 8.506 1.00 75.38 107 LEU A C 1
ATOM 771 O O . LEU A 1 107 ? -7.383 11.049 9.396 1.00 75.38 107 LEU A O 1
ATOM 775 N N . SER A 1 108 ? -7.243 9.870 7.486 1.00 76.25 108 SER A N 1
ATOM 776 C CA . SER A 1 108 ? -8.691 9.660 7.352 1.00 76.25 108 SER A CA 1
ATOM 777 C C . SER A 1 108 ? -9.256 8.843 8.520 1.00 76.25 108 SER A C 1
ATOM 779 O O . SER A 1 108 ? -10.284 9.197 9.097 1.00 76.25 108 SER A O 1
ATOM 781 N N . GLU A 1 109 ? -8.534 7.807 8.949 1.00 80.75 109 GLU A N 1
ATOM 782 C CA . GLU A 1 109 ? -8.913 6.984 10.092 1.00 80.75 109 GLU A CA 1
ATOM 783 C C . GLU A 1 109 ? -8.828 7.764 11.411 1.00 80.75 109 GLU A C 1
ATOM 785 O O . GLU A 1 109 ? -9.731 7.690 12.248 1.00 80.75 109 GLU A O 1
ATOM 790 N N . GLN A 1 110 ? -7.770 8.557 11.596 1.00 80.56 110 GLN A N 1
ATOM 791 C CA . GLN A 1 110 ? -7.636 9.430 12.764 1.00 80.56 110 GLN A CA 1
ATOM 792 C C . GLN A 1 110 ? -8.742 10.489 12.822 1.00 80.56 110 GLN A C 1
ATOM 794 O O . GLN A 1 110 ? -9.286 10.739 13.900 1.00 80.56 110 GLN A O 1
ATOM 799 N N . ALA A 1 111 ? -9.100 11.087 11.684 1.00 78.31 111 ALA A N 1
ATOM 800 C CA . ALA A 1 111 ? -10.191 12.053 11.592 1.00 78.31 111 ALA A CA 1
ATOM 801 C C . ALA A 1 111 ? -11.532 11.421 11.996 1.00 78.31 111 ALA A C 1
ATOM 803 O O . ALA A 1 111 ? -12.251 11.990 12.819 1.00 78.31 111 ALA A O 1
ATOM 804 N N . ARG A 1 112 ? -11.820 10.204 11.510 1.00 80.75 112 ARG A N 1
ATOM 805 C CA . ARG A 1 112 ? -13.013 9.434 11.898 1.00 80.75 112 ARG A CA 1
ATOM 806 C C . ARG A 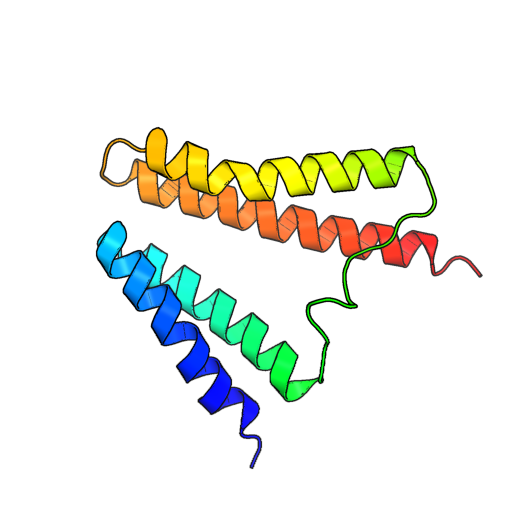1 112 ? -13.074 9.203 13.410 1.00 80.75 112 ARG A C 1
ATOM 808 O O . ARG A 1 112 ? -14.094 9.484 14.031 1.00 80.75 112 ARG A O 1
ATOM 815 N N . ARG A 1 113 ? -11.980 8.730 14.019 1.00 80.56 113 ARG A N 1
ATOM 816 C CA . ARG A 1 113 ? -11.925 8.447 15.468 1.00 80.56 113 ARG A CA 1
ATOM 817 C C . ARG A 1 113 ? -12.094 9.696 16.326 1.00 80.56 113 ARG A C 1
ATOM 819 O O . ARG A 1 113 ? -12.763 9.632 17.348 1.00 80.56 113 ARG A O 1
ATOM 826 N N . ARG A 1 114 ? -11.514 10.830 15.919 1.00 80.44 114 ARG A N 1
ATOM 827 C CA . ARG A 1 114 ? -11.655 12.097 16.655 1.00 80.44 114 ARG A CA 1
ATOM 828 C C . ARG A 1 114 ? -13.075 12.656 16.619 1.00 80.44 114 ARG A C 1
ATOM 830 O O . ARG A 1 114 ? -13.468 13.290 17.588 1.00 80.44 114 ARG A O 1
ATOM 837 N N . ARG A 1 115 ? -13.839 12.416 15.548 1.00 70.31 115 ARG A N 1
ATOM 838 C CA . ARG A 1 115 ? -15.268 12.770 15.510 1.00 70.31 115 ARG A CA 1
ATOM 839 C C . ARG A 1 115 ? -16.160 11.758 16.240 1.00 70.31 115 ARG A C 1
ATOM 841 O O . ARG A 1 115 ? -17.164 12.169 16.797 1.00 70.31 115 ARG A O 1
ATOM 848 N N . GLY A 1 116 ? -15.793 10.474 16.271 1.00 58.91 116 GLY A N 1
ATOM 849 C CA . GLY A 1 116 ? -16.561 9.426 16.964 1.00 58.91 116 GLY A CA 1
ATOM 850 C C . GLY A 1 116 ? -16.271 9.259 18.464 1.00 58.91 116 GLY A C 1
ATOM 851 O O . GLY A 1 116 ? -16.996 8.538 19.131 1.00 58.91 116 GLY A O 1
ATOM 852 N N . GLY A 1 117 ? -15.214 9.878 19.002 1.00 52.09 117 GLY A N 1
ATOM 853 C CA . GLY A 1 117 ? -14.841 9.815 20.426 1.00 52.09 117 GLY A CA 1
ATOM 854 C C . GLY A 1 117 ? -15.313 11.007 21.268 1.00 52.09 117 GLY A C 1
ATOM 855 O O . GLY A 1 117 ? -14.728 11.264 22.316 1.00 52.09 117 GLY A O 1
ATOM 856 N N . GLY A 1 118 ? -16.284 11.775 20.769 1.00 47.00 118 GLY A N 1
ATOM 857 C CA . GLY A 1 118 ? -16.855 12.959 21.419 1.00 47.00 118 GLY A CA 1
ATOM 858 C C . GLY A 1 118 ? -18.249 12.734 22.010 1.00 47.00 118 GLY A C 1
ATOM 859 O O . GLY A 1 118 ? -19.034 13.679 22.022 1.00 47.00 118 GLY A O 1
ATOM 860 N N . GLU A 1 119 ? -18.551 11.510 22.450 1.00 39.34 119 GLU A N 1
ATOM 861 C CA . GLU A 1 119 ? -19.762 11.156 23.210 1.00 39.34 119 GLU A CA 1
ATOM 862 C C . GLU A 1 119 ? -19.393 10.640 24.604 1.00 39.34 119 GLU A C 1
ATOM 864 O O . GLU A 1 119 ? -18.510 9.753 24.693 1.00 39.34 119 GLU A O 1
#

pLDDT: mean 73.11, std 9.58, range [39.34, 88.44]

Foldseek 3Di:
DLCQQVVLLVQLQVVLVVVCVLQVDPVLSVVSSVVSSVVSSCCSVVVDDPVVPPQDDPDPVLVVVLVVLVVCLVCQVVVLSVPDPHDPVSVVSSVVSVVSNVVSVVVSVVVSVVVVVPD

Sequence (119 aa):
MNRALPLALGVGVVPALGVYALVSSVPTALGTAAVYVGAAYFYFAFDISLLAAAPRFDDRSDRLGYGVGLFGLSVTPILFAQSAGGGDATVFGFVIAFFGAVAFLTLSEQARRRRGGGE